Protein AF-A0A626ITK8-F1 (afdb_monomer)

Solvent-accessible surface area (backbone atoms only — not comparable to full-atom values): 2584 Å² total; per-residue (Å²): 105,47,71,60,30,46,76,67,69,35,55,69,67,22,35,56,48,41,61,74,66,19,60,58,98,91,38,79,35,70,69,41,40,56,52,26,51,52,52,29,52,63,73,72,108

Structure (mmCIF, N/CA/C/O backbone):
data_AF-A0A626ITK8-F1
#
_entry.id   AF-A0A626ITK8-F1
#
loop_
_atom_site.group_PDB
_atom_site.id
_atom_site.type_symbol
_atom_site.label_atom_id
_atom_site.label_alt_id
_atom_site.label_comp_id
_atom_site.label_asym_id
_atom_site.label_entity_id
_atom_site.label_seq_id
_atom_site.pdbx_PDB_ins_code
_atom_site.Cartn_x
_atom_site.Cartn_y
_atom_site.Cartn_z
_atom_site.occupancy
_atom_site.B_iso_or_equiv
_atom_site.auth_seq_id
_atom_site.auth_comp_id
_atom_site.auth_asym_id
_atom_site.auth_atom_id
_atom_site.pdbx_PDB_model_num
ATOM 1 N N . THR A 1 1 ? -5.614 0.449 -9.822 1.00 70.75 1 THR A N 1
ATOM 2 C CA . THR A 1 1 ? -4.627 1.213 -9.034 1.00 70.75 1 THR A CA 1
ATOM 3 C C . THR A 1 1 ? -5.221 1.512 -7.677 1.00 70.75 1 THR A C 1
ATOM 5 O O . THR A 1 1 ? -6.440 1.615 -7.586 1.00 70.75 1 THR A O 1
ATOM 8 N N . LEU A 1 2 ? -4.380 1.615 -6.646 1.00 81.31 2 LEU A N 1
ATOM 9 C CA . LEU A 1 2 ? -4.783 1.804 -5.245 1.00 81.31 2 LEU A CA 1
ATOM 10 C C . LEU A 1 2 ? -5.839 2.905 -5.081 1.00 81.31 2 LEU A C 1
ATOM 12 O O . LEU A 1 2 ? -6.903 2.641 -4.537 1.00 81.31 2 LEU A O 1
ATOM 16 N N . LEU A 1 3 ? -5.606 4.085 -5.667 1.00 86.19 3 LEU A N 1
ATOM 17 C CA . LEU A 1 3 ? -6.539 5.217 -5.597 1.00 86.19 3 LEU A CA 1
ATOM 18 C C . LEU A 1 3 ? -7.929 4.892 -6.171 1.00 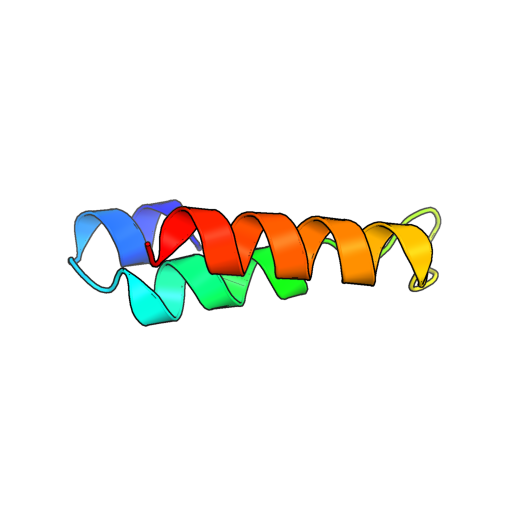86.19 3 LEU A C 1
ATOM 20 O O . LEU A 1 3 ? -8.941 5.314 -5.627 1.00 86.19 3 LEU A O 1
ATOM 24 N N . ARG A 1 4 ? -7.998 4.091 -7.243 1.00 90.56 4 ARG A N 1
ATOM 25 C CA . ARG A 1 4 ? -9.275 3.675 -7.842 1.00 90.56 4 ARG A CA 1
ATOM 26 C C . ARG A 1 4 ? -10.058 2.737 -6.922 1.00 90.56 4 ARG A C 1
ATOM 28 O O . ARG A 1 4 ? -11.271 2.861 -6.851 1.00 90.56 4 ARG A O 1
ATOM 35 N N . LYS A 1 5 ? -9.376 1.797 -6.256 1.00 86.69 5 LYS A N 1
ATOM 36 C CA . LYS A 1 5 ? -10.007 0.852 -5.318 1.00 86.69 5 LYS A CA 1
ATOM 37 C C . LYS A 1 5 ? -10.448 1.556 -4.036 1.00 86.69 5 LYS A C 1
ATOM 39 O O . LYS A 1 5 ? -11.576 1.365 -3.604 1.00 86.69 5 LYS A O 1
ATOM 44 N N . LEU A 1 6 ? -9.613 2.462 -3.525 1.00 88.06 6 LEU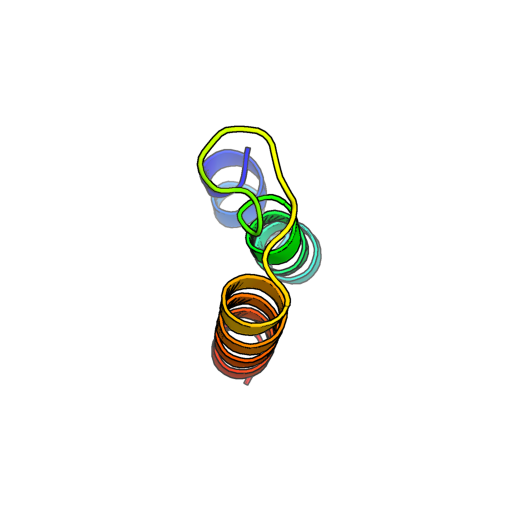 A N 1
ATOM 45 C CA . LEU A 1 6 ? -9.942 3.311 -2.384 1.00 88.06 6 LEU A CA 1
ATOM 46 C C . LEU A 1 6 ? -11.200 4.152 -2.643 1.00 88.06 6 LEU A C 1
ATOM 48 O O . LEU A 1 6 ? -12.128 4.131 -1.845 1.00 88.06 6 LEU A O 1
ATOM 52 N N . ASN A 1 7 ? -11.273 4.820 -3.796 1.00 90.31 7 ASN A N 1
ATOM 53 C CA . ASN A 1 7 ? -12.443 5.621 -4.168 1.00 90.31 7 ASN A CA 1
ATOM 54 C C . ASN A 1 7 ? -13.700 4.775 -4.437 1.00 90.31 7 ASN A C 1
ATOM 56 O O . ASN A 1 7 ? -14.804 5.306 -4.407 1.00 90.31 7 ASN A O 1
ATOM 60 N N . ALA A 1 8 ? -13.544 3.475 -4.701 1.00 92.88 8 ALA A N 1
ATOM 61 C CA . ALA A 1 8 ? -14.650 2.532 -4.846 1.00 92.8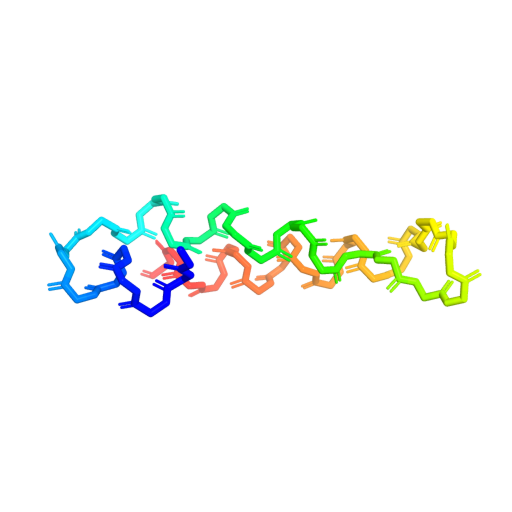8 8 ALA A CA 1
ATOM 62 C C . ALA A 1 8 ? -15.101 1.920 -3.503 1.00 92.88 8 ALA A C 1
ATOM 64 O O . ALA A 1 8 ? -15.998 1.082 -3.500 1.00 92.88 8 ALA A O 1
ATOM 65 N N . GLY A 1 9 ? -14.477 2.297 -2.379 1.00 90.00 9 GLY A N 1
ATOM 66 C CA . GLY A 1 9 ? -14.740 1.709 -1.061 1.00 90.00 9 GLY A CA 1
ATOM 67 C C . GLY A 1 9 ? -14.139 0.311 -0.866 1.00 90.00 9 GLY A C 1
ATOM 68 O O . GLY A 1 9 ? -14.386 -0.331 0.150 1.00 90.00 9 GLY A O 1
ATOM 69 N N . ASP A 1 10 ? -13.327 -0.168 -1.812 1.00 92.56 10 ASP A N 1
ATOM 70 C CA . ASP A 1 10 ? -12.609 -1.439 -1.711 1.00 92.56 10 ASP A CA 1
ATOM 71 C C . ASP A 1 10 ? -11.302 -1.239 -0.931 1.00 92.56 10 ASP A C 1
ATOM 73 O O . ASP A 1 10 ? -10.200 -1.192 -1.488 1.00 92.56 10 ASP A O 1
ATOM 77 N N . TYR A 1 11 ? -11.438 -1.067 0.385 1.00 89.38 11 TYR A N 1
ATOM 78 C CA . TYR A 1 11 ? -10.308 -0.862 1.290 1.00 89.38 11 TYR A CA 1
ATOM 79 C C . TYR A 1 11 ? -9.394 -2.090 1.353 1.00 89.38 11 TYR A C 1
ATOM 81 O O . TYR A 1 11 ? -8.175 -1.937 1.323 1.00 89.38 11 TYR A O 1
ATOM 89 N N . ALA A 1 12 ? -9.957 -3.303 1.352 1.00 89.56 12 ALA A N 1
ATOM 90 C CA . ALA A 1 12 ? -9.184 -4.545 1.354 1.00 89.56 12 ALA A CA 1
ATOM 91 C C . ALA A 1 12 ? -8.340 -4.682 0.078 1.00 89.56 12 ALA A C 1
ATOM 93 O O . ALA A 1 12 ? -7.122 -4.863 0.137 1.00 89.56 12 ALA A O 1
ATOM 94 N N . GLY A 1 13 ? -8.959 -4.491 -1.087 1.00 90.12 13 GLY A N 1
ATOM 95 C CA . GLY A 1 13 ? -8.256 -4.547 -2.356 1.00 90.12 13 GLY A CA 1
ATOM 96 C C . GLY A 1 13 ? -7.286 -3.384 -2.557 1.00 90.12 13 GLY A C 1
ATOM 97 O O . GLY A 1 13 ? -6.317 -3.553 -3.302 1.00 90.12 13 GLY A O 1
ATOM 98 N N . ALA A 1 14 ? -7.517 -2.219 -1.940 1.00 92.50 14 ALA A N 1
ATOM 99 C CA . ALA A 1 14 ? -6.555 -1.116 -1.903 1.00 92.50 14 ALA A CA 1
ATOM 100 C C . ALA A 1 14 ? -5.341 -1.458 -1.023 1.00 92.50 14 ALA A C 1
ATOM 102 O O . ALA A 1 14 ? -4.207 -1.196 -1.431 1.00 92.50 14 ALA A O 1
ATOM 103 N N . ALA A 1 15 ? -5.565 -2.1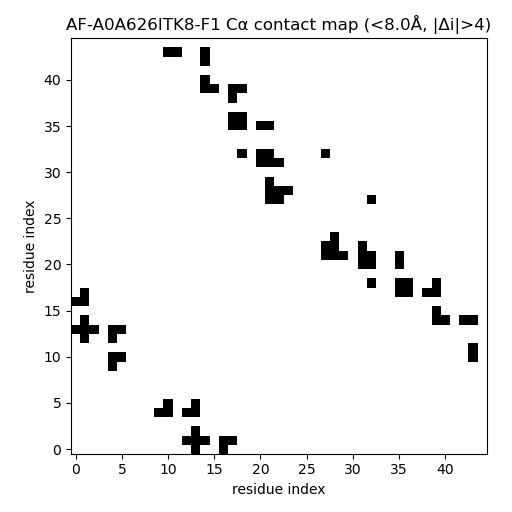03 0.124 1.00 92.56 15 ALA A N 1
ATOM 104 C CA . ALA A 1 15 ? -4.521 -2.558 1.039 1.00 92.56 15 ALA A CA 1
ATOM 105 C C . ALA A 1 15 ? -3.595 -3.606 0.386 1.00 92.56 15 ALA A C 1
ATOM 107 O O . ALA A 1 15 ? -2.376 -3.579 0.559 1.00 92.56 15 ALA A O 1
ATOM 108 N N . ASP A 1 16 ? -4.143 -4.489 -0.449 1.00 92.25 16 ASP A N 1
ATOM 109 C CA . ASP A 1 16 ? -3.349 -5.488 -1.175 1.00 92.25 16 ASP A CA 1
ATOM 110 C C . ASP A 1 16 ? -2.451 -4.875 -2.268 1.00 92.25 16 ASP A C 1
ATOM 112 O O . ASP A 1 16 ? -1.427 -5.456 -2.638 1.00 92.25 16 ASP A O 1
ATOM 116 N N . GLU A 1 17 ? -2.758 -3.669 -2.765 1.00 92.88 17 GLU A N 1
ATOM 117 C CA . GLU A 1 17 ? -1.882 -2.993 -3.731 1.00 92.88 17 GLU A CA 1
ATOM 118 C C . GLU A 1 17 ? -0.546 -2.559 -3.104 1.00 92.88 17 GLU A C 1
ATOM 120 O O . GLU A 1 17 ? 0.436 -2.439 -3.839 1.00 92.88 17 GLU A O 1
ATOM 125 N N . PHE A 1 18 ? -0.453 -2.381 -1.777 1.00 90.38 18 PHE A N 1
ATOM 126 C CA . PHE A 1 18 ? 0.811 -2.044 -1.102 1.00 90.38 18 PHE A CA 1
ATOM 127 C C . PHE A 1 18 ? 1.877 -3.129 -1.299 1.00 90.38 18 PHE A C 1
ATOM 129 O O . PHE A 1 18 ? 3.052 -2.808 -1.494 1.00 90.38 18 PHE A O 1
ATOM 136 N N . LEU A 1 19 ? 1.474 -4.404 -1.342 1.00 90.31 19 LEU A N 1
ATOM 137 C CA . LEU A 1 19 ? 2.379 -5.549 -1.503 1.00 90.31 19 LEU A CA 1
ATOM 138 C C . LEU A 1 19 ? 3.076 -5.574 -2.870 1.00 90.31 19 LEU A C 1
ATOM 140 O O . LEU A 1 19 ? 4.142 -6.168 -3.022 1.00 90.31 19 LEU A O 1
ATOM 144 N N . ARG A 1 20 ? 2.513 -4.885 -3.870 1.00 89.69 20 ARG A N 1
ATOM 145 C CA . ARG A 1 20 ? 3.097 -4.790 -5.218 1.00 89.69 20 ARG A CA 1
ATOM 146 C C . ARG A 1 20 ? 4.344 -3.901 -5.252 1.00 89.69 20 ARG A C 1
ATOM 148 O O . ARG A 1 20 ? 5.140 -4.007 -6.183 1.00 89.69 20 ARG A O 1
ATOM 155 N N . TRP A 1 21 ? 4.538 -3.063 -4.232 1.00 90.00 21 TRP A N 1
ATOM 156 C CA . TRP A 1 21 ? 5.638 -2.102 -4.116 1.00 90.00 21 TRP A CA 1
ATOM 157 C C . TRP A 1 21 ? 6.784 -2.629 -3.246 1.00 90.00 21 TRP A C 1
ATOM 159 O O . TRP A 1 21 ? 7.282 -1.940 -2.358 1.00 90.00 21 TRP A O 1
ATOM 169 N N . ASN A 1 22 ? 7.209 -3.868 -3.496 1.00 92.94 22 ASN A N 1
ATOM 170 C CA . ASN A 1 22 ? 8.300 -4.517 -2.766 1.00 92.94 22 ASN A CA 1
ATOM 171 C C . ASN A 1 22 ? 9.592 -4.681 -3.585 1.00 92.94 22 ASN A C 1
ATOM 173 O O . ASN A 1 22 ? 10.525 -5.352 -3.140 1.00 92.94 22 ASN A O 1
ATOM 177 N N . LYS A 1 23 ? 9.658 -4.079 -4.778 1.00 92.25 23 LYS A N 1
ATOM 178 C CA . LYS A 1 23 ? 10.798 -4.188 -5.695 1.00 92.25 23 LYS A CA 1
ATOM 179 C C . LYS A 1 23 ? 11.620 -2.903 -5.727 1.00 92.25 23 LYS A C 1
ATOM 181 O O . LYS A 1 23 ? 11.059 -1.820 -5.850 1.00 92.25 23 LYS A O 1
ATOM 186 N N . ALA A 1 24 ? 12.942 -3.036 -5.706 1.00 91.56 24 ALA A N 1
ATOM 187 C CA . ALA A 1 24 ? 13.885 -1.959 -6.000 1.00 91.56 24 ALA A CA 1
ATOM 188 C C . ALA A 1 24 ? 15.010 -2.500 -6.892 1.00 91.56 24 ALA A C 1
ATOM 190 O O . ALA A 1 24 ? 15.458 -3.633 -6.716 1.00 91.56 24 ALA A O 1
ATOM 191 N N . GLY A 1 25 ? 15.423 -1.728 -7.902 1.00 91.44 25 GLY A N 1
ATOM 192 C CA . GLY A 1 25 ? 16.420 -2.184 -8.882 1.00 91.44 25 GLY A CA 1
ATOM 193 C C . GLY A 1 25 ? 16.016 -3.468 -9.625 1.00 91.44 25 GLY A C 1
ATOM 194 O O . GLY A 1 25 ? 16.863 -4.301 -9.925 1.00 91.44 25 GLY A O 1
ATOM 195 N N . GLY A 1 26 ? 14.712 -3.681 -9.842 1.00 91.50 26 GLY A N 1
ATOM 196 C CA . GLY A 1 26 ? 14.171 -4.882 -10.494 1.00 91.50 26 GLY A CA 1
ATOM 197 C C . GLY A 1 26 ? 14.112 -6.140 -9.617 1.00 91.50 26 GLY A C 1
ATOM 198 O O . GLY A 1 26 ? 13.546 -7.143 -10.047 1.00 91.50 26 GLY A O 1
ATOM 199 N N . LYS A 1 27 ? 14.625 -6.101 -8.380 1.00 92.50 27 LYS A N 1
ATOM 200 C CA . LYS A 1 27 ? 14.611 -7.236 -7.445 1.00 92.50 27 LYS A CA 1
ATOM 201 C C . LYS A 1 27 ? 13.628 -7.005 -6.308 1.00 92.50 27 LYS A C 1
ATOM 203 O O . LYS A 1 27 ? 13.490 -5.887 -5.820 1.00 92.50 27 LYS A O 1
ATOM 208 N N . VAL A 1 28 ? 12.963 -8.071 -5.871 1.00 93.12 28 VAL A N 1
ATOM 209 C CA . VAL A 1 28 ? 12.158 -8.054 -4.642 1.00 93.12 28 VAL A CA 1
ATOM 210 C C . VAL A 1 28 ? 13.099 -7.923 -3.448 1.00 93.12 28 VAL A C 1
ATOM 212 O O . VAL A 1 28 ? 14.059 -8.681 -3.328 1.00 93.12 28 VAL A O 1
ATOM 215 N N . LEU A 1 29 ? 12.823 -6.963 -2.568 1.00 93.88 29 LEU A N 1
ATOM 216 C CA . LEU A 1 29 ? 13.550 -6.786 -1.320 1.00 93.88 29 LEU A CA 1
ATOM 217 C C . LEU A 1 29 ? 12.684 -7.257 -0.153 1.00 93.88 29 LEU A C 1
ATOM 219 O O . LEU A 1 29 ? 11.592 -6.740 0.088 1.00 93.88 29 LEU A O 1
ATOM 223 N N . ASN A 1 30 ? 13.204 -8.203 0.628 1.00 92.25 30 ASN A N 1
ATOM 224 C CA . ASN A 1 30 ? 12.490 -8.749 1.786 1.00 92.25 30 ASN A CA 1
ATOM 225 C C . ASN A 1 30 ? 12.201 -7.670 2.844 1.00 92.25 30 ASN A C 1
ATOM 227 O O . ASN A 1 30 ? 11.133 -7.672 3.446 1.00 92.25 30 ASN A O 1
ATOM 231 N N . GLY A 1 31 ? 13.110 -6.705 3.028 1.00 93.75 31 GLY A N 1
ATOM 232 C CA . GLY A 1 31 ? 12.886 -5.567 3.927 1.00 93.75 31 GLY A CA 1
ATOM 233 C C . GLY A 1 31 ? 11.735 -4.662 3.476 1.00 93.75 31 GLY A C 1
ATOM 234 O O . GLY A 1 31 ? 10.922 -4.248 4.299 1.00 93.75 31 GLY A O 1
ATOM 235 N N . LEU A 1 32 ? 11.617 -4.412 2.166 1.00 92.94 32 LEU A N 1
ATOM 236 C CA . LEU A 1 32 ? 10.486 -3.661 1.618 1.00 92.94 32 LEU A CA 1
ATOM 237 C C . LEU A 1 32 ? 9.188 -4.453 1.738 1.00 92.94 32 LEU A C 1
ATOM 239 O O . LEU A 1 32 ? 8.175 -3.875 2.104 1.00 92.94 32 LEU A O 1
ATOM 243 N N . THR A 1 33 ? 9.227 -5.765 1.503 1.00 93.75 33 THR A N 1
ATOM 244 C CA . THR A 1 33 ? 8.055 -6.640 1.663 1.00 93.75 33 THR A CA 1
ATOM 245 C C . THR A 1 33 ? 7.489 -6.538 3.080 1.00 93.75 33 THR A C 1
ATOM 247 O O . THR A 1 33 ? 6.334 -6.158 3.234 1.00 93.75 33 THR A O 1
ATOM 250 N N . ARG A 1 34 ? 8.328 -6.714 4.111 1.00 95.19 34 ARG A N 1
ATOM 251 C CA . ARG A 1 34 ? 7.907 -6.574 5.519 1.00 95.19 34 ARG A CA 1
ATOM 252 C C . ARG A 1 34 ? 7.350 -5.187 5.834 1.00 95.19 34 ARG A C 1
ATOM 254 O O . ARG A 1 34 ? 6.354 -5.059 6.537 1.00 95.19 34 ARG A O 1
ATOM 261 N N . ARG A 1 35 ? 7.971 -4.129 5.297 1.00 95.00 35 ARG A N 1
ATOM 262 C CA . ARG A 1 35 ? 7.474 -2.757 5.467 1.00 95.00 35 ARG A CA 1
ATOM 263 C C . ARG A 1 35 ? 6.087 -2.576 4.842 1.00 95.00 35 ARG A C 1
ATOM 265 O O . ARG A 1 35 ? 5.223 -1.972 5.463 1.00 95.00 35 ARG A O 1
ATOM 272 N N . ARG A 1 36 ? 5.870 -3.085 3.627 1.00 94.44 36 ARG A N 1
ATOM 273 C CA . ARG A 1 36 ? 4.578 -2.997 2.929 1.00 94.44 36 ARG A CA 1
ATOM 274 C C . ARG A 1 36 ? 3.492 -3.835 3.609 1.00 94.44 36 ARG A C 1
ATOM 276 O O . ARG A 1 36 ? 2.345 -3.409 3.636 1.00 94.44 36 ARG A O 1
ATOM 283 N N . GLU A 1 37 ? 3.844 -4.981 4.188 1.00 93.94 37 GLU A N 1
ATOM 284 C CA . GLU A 1 37 ? 2.933 -5.791 5.010 1.00 93.94 37 GLU A CA 1
ATOM 285 C C . GLU A 1 37 ? 2.495 -5.049 6.278 1.00 93.94 37 GLU A C 1
ATOM 287 O O . GLU A 1 37 ? 1.308 -5.039 6.596 1.00 93.94 37 GLU A O 1
ATOM 292 N N . ALA A 1 38 ? 3.423 -4.371 6.963 1.00 95.00 38 ALA A N 1
ATOM 293 C CA . ALA A 1 38 ? 3.099 -3.543 8.124 1.00 95.00 38 ALA A CA 1
ATOM 294 C C . ALA A 1 38 ? 2.201 -2.348 7.752 1.00 95.00 38 ALA A C 1
ATOM 296 O O . ALA A 1 38 ? 1.234 -2.063 8.451 1.00 95.00 38 ALA A O 1
ATOM 297 N N . GLU A 1 39 ? 2.476 -1.684 6.625 1.00 93.38 39 GLU A N 1
ATOM 298 C CA . GLU A 1 39 ? 1.628 -0.603 6.101 1.00 93.38 39 GLU A CA 1
ATOM 299 C C . GLU A 1 39 ? 0.223 -1.106 5.729 1.00 93.38 39 GLU A C 1
ATOM 301 O O . GLU A 1 39 ? -0.762 -0.456 6.066 1.00 93.38 39 GLU A O 1
ATOM 306 N N . ARG A 1 40 ? 0.110 -2.288 5.106 1.00 93.94 40 ARG A N 1
ATOM 307 C CA . ARG A 1 40 ? -1.177 -2.949 4.834 1.00 93.94 40 ARG A CA 1
ATOM 308 C C . ARG A 1 40 ? -1.947 -3.244 6.121 1.00 93.94 40 ARG A C 1
ATOM 310 O O . ARG A 1 40 ? -3.150 -3.017 6.161 1.00 93.94 40 ARG A O 1
ATOM 317 N N . ALA A 1 41 ? -1.274 -3.757 7.150 1.00 93.12 41 ALA A N 1
ATOM 318 C CA . ALA A 1 41 ? -1.902 -4.059 8.433 1.00 93.12 41 ALA A CA 1
ATOM 319 C C . ALA A 1 41 ? -2.413 -2.787 9.128 1.00 93.12 41 ALA A C 1
ATOM 321 O O . ALA A 1 41 ? -3.548 -2.774 9.588 1.00 93.12 41 ALA A O 1
ATOM 322 N N . LEU A 1 42 ? -1.616 -1.712 9.129 1.00 93.31 42 LEU A N 1
ATOM 323 C CA . LEU A 1 42 ? -2.017 -0.407 9.667 1.00 93.31 42 LEU A CA 1
ATOM 324 C C . LEU A 1 42 ? -3.161 0.234 8.869 1.00 93.31 42 LEU A C 1
ATOM 326 O O . LEU A 1 42 ? -3.985 0.944 9.423 1.00 93.31 42 LEU A O 1
ATOM 330 N N . PHE A 1 43 ? -3.221 0.006 7.559 1.00 90.88 43 PHE A N 1
ATOM 331 C CA . PHE A 1 43 ? -4.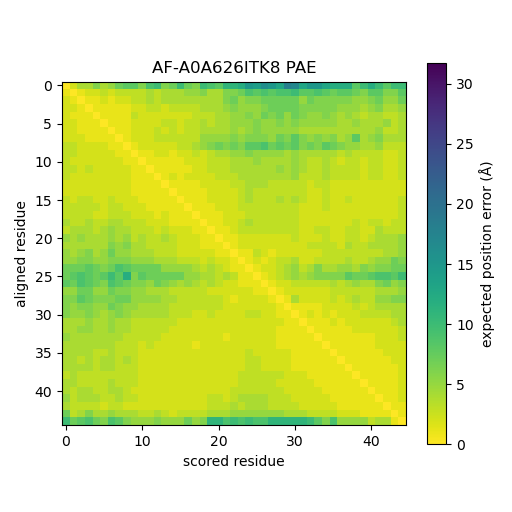301 0.528 6.722 1.00 90.88 43 PHE A CA 1
ATOM 332 C C . PHE A 1 43 ? -5.648 -0.176 6.971 1.00 90.88 43 PHE A C 1
ATOM 334 O O 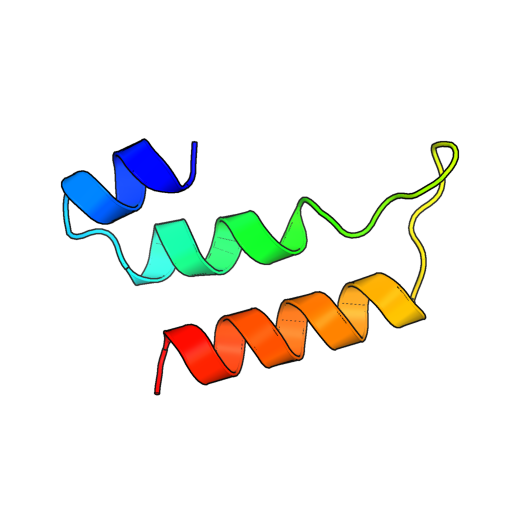. PHE A 1 43 ? -6.696 0.381 6.658 1.00 90.88 43 PHE A O 1
ATOM 341 N N . LEU A 1 44 ? -5.618 -1.405 7.496 1.00 88.00 44 LEU A N 1
ATOM 342 C CA . LEU A 1 44 ? -6.800 -2.229 7.774 1.00 88.00 44 LEU A CA 1
ATOM 343 C C . LEU A 1 44 ? -7.224 -2.226 9.253 1.00 88.00 44 LEU A C 1
ATOM 345 O O . LEU A 1 44 ? -8.217 -2.879 9.575 1.00 88.00 44 LEU A O 1
ATOM 349 N N . SER A 1 45 ? -6.479 -1.549 10.135 1.00 85.50 45 SER A N 1
ATOM 350 C CA . SER A 1 45 ? -6.832 -1.349 11.550 1.00 85.50 45 SER A CA 1
ATOM 351 C C . SER A 1 45 ? -7.760 -0.157 11.729 1.00 85.50 45 SER A C 1
ATOM 353 O O . SER A 1 45 ? -8.744 -0.296 12.483 1.00 85.50 45 SER A O 1
#

Organism: Salmonella typhimurium (NCBI:txid90371)

InterPro domains:
  IPR002196 Glycoside hydrolase, family 24 [PF00959] (1-39)
  IPR023346 Lysozyme-like domain superfamily [SSF53955] (1-45)
  IPR023347 Lysozyme domain superfamily [G3DSA:1.10.530.40] (1-45)
  IPR033907 Endolysin/autolysin [cd00737] (1-44)
  IPR051018 Bacteriophage Glycosyl Hydrolase 24 [PTHR38107] (1-45)

Secondary structure (DSSP, 8-state):
-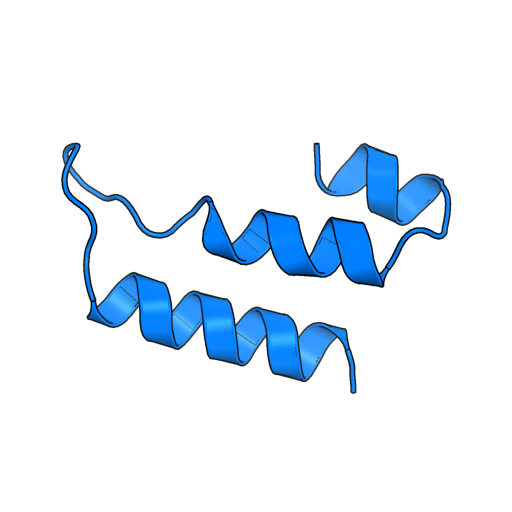HHHHHHTT-HHHHHHHGGG--EETTEE-HHHHHHHHHHHHHHT-

Radius of gyration: 11.08 Å; Cα contacts (8 Å, |Δi|>4): 43; chains: 1; bounding box: 31×14×22 Å

pLDDT: mean 90.94, std 4.1, range [70.75, 95.19]

Mean predicted aligned error: 3.28 Å

Nearest 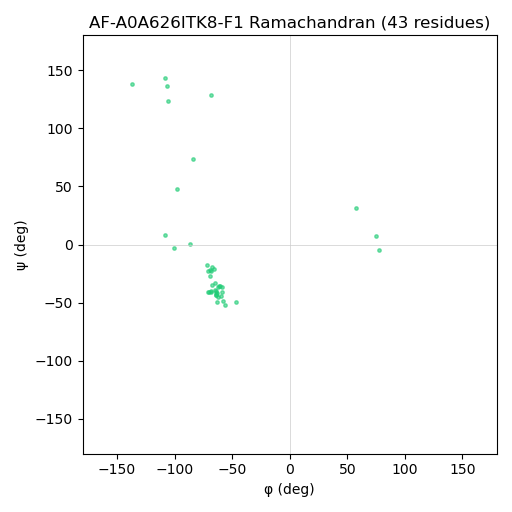PDB structures (foldseek):
  9kbq-assembly1_B  TM=9.717E-01  e=8.369E-05  Acinetobacter baumannii
  6et6-assembly1_A  TM=9.562E-01  e=8.934E-05  Acinetobacter baumannii
  4zpu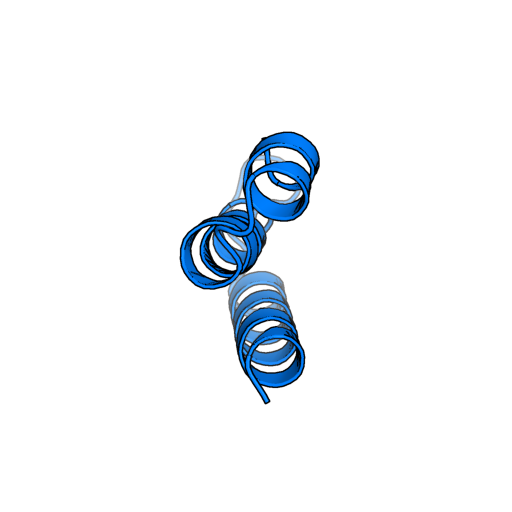-assembly1_A  TM=9.760E-01  e=2.860E-03  Escherichia coli K-12
  3hde-assembly2_C  TM=9.511E-01  e=5.873E-03  Enterobacteria phage P21
  1xjt-assembly1_A  TM=8.853E-01  e=1.356E-01  Punavirus P1

Foldseek 3Di:
DLVVCVVVVNLLVSLVVLQVPQDDPNDGDPVSNVVSVVVSVVSVD

Sequence (45 aa):
TLLRKLNAGDYAGAADEFLRWNKAGGKVLNGLTRRREAERALFLS